Protein AF-A0A6A7N725-F1 (afdb_monomer_lite)

Radius of gyration: 24.2 Å; chains: 1; bounding box: 46×40×70 Å

InterPro domains:
  IPR001207 Transposase, mutator type [PF00872] (6-138)
  IPR001207 Transposase, mutator type [PTHR33217] (3-137)

Secondary structure (DSSP, 8-state):
-HHHHHHTS-TT---TT----EEEEEEEEEEETTEEEEEEEEEETTB----TTSPTT--B-HHHHHHHHHHHHTT--HHHHHHHHHHTTSS---HHHHHHHHHHHHHHHHHHHH----S--S-------------TTS--TT-

Sequence (143 aa):
MDVEVLCKAAYGERSEERTNSRNGYRDRAWEARAGTVDLKIPKLRSSSYFPRFLEPRRTAEKALTAVIQEAYIQGISTRSVDELVKAMGMSGASKNRISRLCEEIDLRVNEFLNRPLEGNWPYLWIAATYVKIRQTGGSCPWL

Organism: NCBI:txid2743357

Structure (mmCIF, N/CA/C/O backbone):
data_AF-A0A6A7N725-F1
#
_entry.id   AF-A0A6A7N725-F1
#
loop_
_atom_site.group_PDB
_atom_site.id
_atom_site.type_symbol
_atom_site.label_atom_id
_atom_site.label_alt_id
_atom_site.label_comp_id
_atom_site.label_asym_id
_atom_site.label_entity_id
_atom_site.label_seq_id
_atom_site.pdbx_PDB_ins_code
_atom_site.Cartn_x
_atom_site.Cartn_y
_atom_site.Cartn_z
_atom_site.occupancy
_atom_site.B_iso_or_equiv
_atom_site.auth_seq_id
_atom_site.auth_comp_id
_atom_site.auth_asym_id
_atom_site.auth_atom_id
_atom_site.pdbx_PDB_model_num
ATOM 1 N N . MET A 1 1 ? 11.257 6.507 -28.092 1.00 61.38 1 MET A N 1
ATOM 2 C CA . MET A 1 1 ? 10.959 7.808 -27.457 1.00 61.38 1 MET A CA 1
ATOM 3 C C . MET A 1 1 ? 11.962 8.134 -26.341 1.00 61.38 1 MET A C 1
ATOM 5 O O . MET A 1 1 ? 13.046 8.571 -26.694 1.00 61.38 1 MET A O 1
ATOM 9 N N . ASP A 1 2 ? 11.739 7.849 -25.048 1.00 76.06 2 ASP A N 1
ATOM 10 C CA . ASP A 1 2 ? 12.641 8.327 -23.961 1.00 76.06 2 ASP A CA 1
ATOM 11 C C . ASP A 1 2 ? 14.123 7.926 -24.102 1.00 76.06 2 ASP A C 1
ATOM 13 O O . ASP A 1 2 ? 15.030 8.737 -23.923 1.00 76.06 2 ASP A O 1
ATOM 17 N N . VAL A 1 3 ? 14.393 6.664 -24.439 1.00 79.69 3 VAL A N 1
ATOM 18 C CA . VAL A 1 3 ? 15.774 6.156 -24.538 1.00 79.69 3 VAL A CA 1
ATOM 19 C C . VAL A 1 3 ? 16.485 6.672 -25.794 1.00 79.69 3 VAL A C 1
ATOM 21 O O . VAL A 1 3 ? 17.708 6.731 -25.826 1.00 79.69 3 VAL A O 1
ATOM 24 N N . GLU A 1 4 ? 15.741 7.036 -26.839 1.00 82.38 4 GLU A N 1
ATOM 25 C CA . GLU A 1 4 ? 16.295 7.607 -28.083 1.00 82.38 4 GLU A CA 1
ATOM 26 C C . GLU A 1 4 ? 16.722 9.043 -27.851 1.00 82.38 4 GLU A C 1
ATOM 28 O O . GLU A 1 4 ? 17.835 9.399 -28.217 1.00 82.38 4 GLU A O 1
ATOM 33 N N . VAL A 1 5 ? 15.900 9.814 -27.134 1.00 82.44 5 VAL A N 1
ATOM 34 C CA . VAL A 1 5 ? 16.242 11.170 -26.689 1.00 82.44 5 VAL A CA 1
ATOM 35 C C . VAL A 1 5 ? 17.511 11.151 -25.831 1.00 82.44 5 VAL A C 1
ATOM 37 O O . VAL A 1 5 ? 18.415 11.951 -26.051 1.00 82.44 5 VAL A O 1
ATOM 40 N N . LEU A 1 6 ? 17.635 10.187 -24.910 1.00 81.06 6 LEU A N 1
ATOM 41 C CA . LEU A 1 6 ? 18.830 10.041 -24.066 1.00 81.06 6 LEU A CA 1
ATOM 42 C C . LEU A 1 6 ? 20.086 9.596 -24.830 1.00 81.06 6 LEU A C 1
ATOM 44 O O . LEU A 1 6 ? 21.195 9.904 -24.400 1.00 81.06 6 LEU A O 1
ATOM 48 N N . CYS A 1 7 ? 19.932 8.851 -25.928 1.00 80.00 7 CYS A N 1
ATOM 49 C CA . CYS A 1 7 ? 21.059 8.401 -26.753 1.00 80.00 7 CYS A CA 1
ATOM 50 C C . CYS A 1 7 ? 21.359 9.338 -27.933 1.00 80.00 7 CYS A C 1
ATOM 52 O O . CYS A 1 7 ? 22.380 9.135 -28.589 1.00 80.00 7 CYS A O 1
ATOM 54 N N . LYS A 1 8 ? 20.474 10.307 -28.217 1.00 82.81 8 LYS A N 1
ATOM 55 C CA . LYS A 1 8 ? 20.459 11.149 -29.429 1.00 82.81 8 LYS A CA 1
ATOM 56 C C . LYS A 1 8 ? 20.553 10.359 -30.742 1.00 82.81 8 LYS A C 1
ATOM 58 O O . LYS A 1 8 ? 21.085 10.832 -31.736 1.00 82.81 8 LYS A O 1
ATOM 63 N N . ALA A 1 9 ? 20.082 9.118 -30.722 1.00 82.94 9 ALA A N 1
ATOM 64 C CA . ALA A 1 9 ? 20.143 8.203 -31.853 1.00 82.94 9 ALA A CA 1
ATOM 65 C C . ALA A 1 9 ? 19.150 7.057 -31.647 1.00 82.94 9 ALA A C 1
ATOM 67 O O . ALA A 1 9 ? 18.919 6.615 -30.510 1.00 82.94 9 ALA A O 1
ATOM 68 N N . ALA A 1 10 ? 18.617 6.524 -32.745 1.00 80.69 10 ALA A N 1
ATOM 69 C CA . ALA A 1 10 ? 17.828 5.304 -32.727 1.00 80.69 10 ALA A CA 1
ATOM 70 C C . ALA A 1 10 ? 18.698 4.080 -32.385 1.00 80.69 10 ALA A C 1
ATOM 72 O O . ALA A 1 10 ? 19.932 4.138 -32.301 1.00 80.69 10 ALA A O 1
ATOM 73 N N . TYR A 1 11 ? 18.051 2.939 -32.140 1.00 78.94 11 TYR A 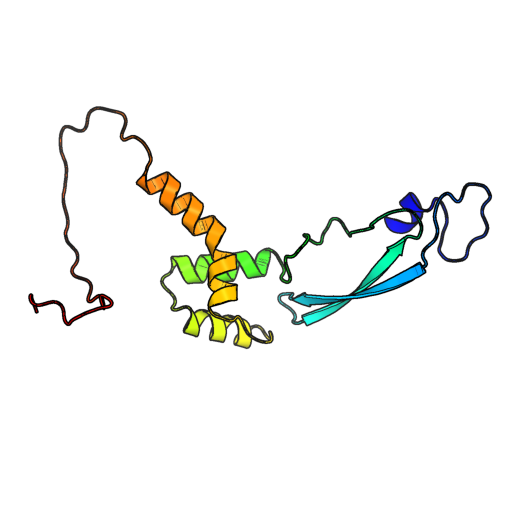N 1
ATOM 74 C CA . TYR A 1 11 ? 18.768 1.698 -31.850 1.00 78.94 11 TYR A CA 1
ATOM 75 C C . TYR A 1 11 ? 19.564 1.229 -33.075 1.00 78.94 11 TYR A C 1
ATOM 77 O O . TYR A 1 11 ? 19.001 1.056 -34.148 1.00 78.94 11 TYR A O 1
ATOM 85 N N . GLY A 1 12 ? 20.876 1.032 -32.919 1.00 77.00 12 GLY A N 1
ATOM 86 C CA . GLY A 1 12 ? 21.758 0.556 -33.995 1.00 77.00 12 GLY A CA 1
ATOM 87 C C . GLY A 1 12 ? 22.196 1.619 -35.013 1.00 77.00 12 GLY A C 1
ATOM 88 O O . GLY A 1 12 ? 23.166 1.396 -35.728 1.00 77.00 12 GLY A O 1
ATOM 89 N N . GLU A 1 13 ? 21.571 2.798 -35.026 1.00 82.12 13 GLU A N 1
ATOM 90 C CA . GLU A 1 13 ? 21.899 3.896 -35.949 1.00 82.12 13 GLU A CA 1
ATOM 91 C C . GLU A 1 13 ? 23.320 4.433 -35.722 1.00 82.12 13 GLU A C 1
ATOM 93 O O . GLU A 1 13 ? 23.752 4.546 -34.582 1.00 82.12 13 GLU A O 1
ATOM 98 N N . ARG A 1 14 ? 24.088 4.768 -36.758 1.00 74.50 14 ARG A N 1
ATOM 99 C CA . ARG A 1 14 ? 25.386 5.437 -36.577 1.00 74.50 14 ARG A CA 1
ATOM 100 C C . ARG A 1 14 ? 25.178 6.933 -36.774 1.00 74.50 14 ARG A C 1
ATOM 102 O O . ARG A 1 14 ? 24.884 7.355 -37.881 1.00 74.50 14 ARG A O 1
ATOM 109 N N . SER A 1 15 ? 25.314 7.697 -35.696 1.00 82.25 15 SER A N 1
ATOM 110 C CA . SER A 1 15 ? 25.217 9.157 -35.699 1.00 82.25 15 SER A CA 1
ATOM 111 C C . SER A 1 15 ? 26.418 9.731 -34.959 1.00 82.25 15 SER A C 1
ATOM 113 O O . SER A 1 15 ? 26.809 9.194 -33.919 1.00 82.25 15 SER A O 1
ATOM 115 N N . GLU A 1 16 ? 26.994 10.804 -35.494 1.00 79.69 16 GLU A N 1
ATOM 116 C CA . GLU A 1 16 ? 28.095 11.539 -34.861 1.00 79.69 16 GLU A CA 1
ATOM 117 C C . GLU A 1 16 ? 27.640 12.261 -33.583 1.00 79.69 16 GLU A C 1
ATOM 119 O O . GLU A 1 16 ? 28.429 12.457 -32.663 1.00 79.69 16 GLU A O 1
ATOM 124 N N . GLU A 1 17 ? 26.344 12.564 -33.464 1.00 81.06 17 GLU A N 1
ATOM 125 C CA . GLU A 1 17 ? 25.750 13.191 -32.277 1.00 81.06 17 GLU A CA 1
ATOM 126 C C . GLU A 1 17 ? 25.425 12.190 -31.155 1.00 81.06 17 GLU A C 1
ATOM 128 O O . GLU A 1 17 ? 24.963 12.582 -30.075 1.00 81.06 17 GLU A O 1
ATOM 133 N N . ARG A 1 18 ? 25.649 10.886 -31.385 1.00 81.62 18 ARG A N 1
ATOM 134 C CA . ARG A 1 18 ? 25.356 9.841 -30.402 1.00 81.62 18 ARG A CA 1
ATOM 135 C C . ARG A 1 18 ? 26.249 10.001 -29.175 1.00 81.62 18 ARG A C 1
ATOM 137 O O . ARG A 1 18 ? 27.448 9.743 -29.208 1.00 81.62 18 ARG A O 1
ATOM 144 N N . THR A 1 19 ? 25.620 10.270 -28.041 1.00 84.50 19 THR A N 1
ATOM 145 C CA . THR A 1 19 ? 26.294 10.397 -26.741 1.00 84.50 19 THR A CA 1
ATOM 146 C C . THR A 1 19 ? 26.257 9.120 -25.903 1.00 84.50 19 THR A C 1
ATOM 148 O O . THR A 1 19 ? 27.073 8.951 -24.998 1.00 84.50 19 THR A O 1
ATOM 151 N N . ASN A 1 20 ? 25.321 8.202 -26.166 1.00 82.44 20 ASN A N 1
ATOM 152 C CA . ASN A 1 20 ? 25.162 6.973 -25.384 1.00 82.44 20 ASN A CA 1
ATOM 153 C C . ASN A 1 20 ? 24.664 5.806 -26.252 1.00 82.44 20 ASN A C 1
ATOM 155 O O . ASN A 1 20 ? 24.167 5.992 -27.361 1.00 82.44 20 ASN A O 1
ATOM 159 N N . SER A 1 21 ? 24.806 4.578 -25.755 1.00 83.44 21 SER A N 1
ATOM 160 C CA . SER A 1 21 ? 24.386 3.358 -26.453 1.00 83.44 21 SER A CA 1
ATOM 161 C C . SER A 1 21 ? 23.633 2.410 -25.524 1.00 83.44 21 SER A C 1
ATOM 163 O O . SER A 1 21 ? 23.873 2.370 -24.315 1.00 83.44 21 SER A O 1
ATOM 165 N N . ARG A 1 22 ? 22.708 1.635 -26.101 1.00 85.31 22 ARG A N 1
ATOM 166 C CA . ARG A 1 22 ? 21.969 0.588 -25.387 1.00 85.31 22 ARG A CA 1
ATOM 167 C C . ARG A 1 22 ? 22.791 -0.698 -25.382 1.00 85.31 22 ARG A C 1
ATOM 169 O O . ARG A 1 22 ? 23.168 -1.173 -26.448 1.00 85.31 22 ARG A O 1
ATOM 176 N N . ASN A 1 23 ? 23.025 -1.273 -24.207 1.00 86.50 23 ASN A N 1
ATOM 177 C CA . ASN A 1 23 ? 23.783 -2.510 -24.027 1.00 86.50 23 ASN A CA 1
ATOM 178 C C . ASN A 1 23 ? 22.914 -3.597 -23.377 1.00 86.50 23 ASN A C 1
ATOM 180 O O . ASN A 1 23 ? 23.049 -3.921 -22.195 1.00 86.50 23 ASN A O 1
ATOM 184 N N . GLY A 1 24 ? 21.977 -4.126 -24.162 1.00 85.81 24 GLY A N 1
ATOM 185 C CA . GLY A 1 24 ? 21.051 -5.166 -23.728 1.00 85.81 24 GLY A CA 1
ATOM 186 C C . GLY A 1 24 ? 19.924 -4.660 -22.826 1.00 85.81 24 GLY A C 1
ATOM 187 O O . GLY A 1 24 ? 19.630 -3.463 -22.745 1.00 85.81 24 GLY A O 1
ATOM 188 N N . TYR A 1 25 ? 19.274 -5.609 -22.155 1.00 87.56 25 TYR A N 1
ATOM 189 C CA . TYR A 1 25 ? 18.089 -5.380 -21.335 1.00 87.56 25 TYR A CA 1
ATOM 190 C C . TYR A 1 25 ? 18.278 -5.976 -19.935 1.00 87.56 25 TYR A C 1
ATOM 192 O O . TYR A 1 25 ? 19.144 -6.826 -19.700 1.00 87.56 25 TYR A O 1
ATOM 200 N N . ARG A 1 26 ? 17.504 -5.475 -18.973 1.00 87.88 26 ARG A N 1
ATOM 201 C CA . ARG A 1 26 ? 17.242 -6.140 -17.694 1.00 87.88 26 ARG A CA 1
ATOM 202 C C . ARG A 1 26 ? 15.786 -6.576 -17.680 1.00 87.88 26 ARG A C 1
ATOM 204 O O . ARG A 1 26 ? 14.911 -5.763 -17.983 1.00 87.88 26 ARG A O 1
ATOM 211 N N . ASP A 1 27 ? 15.561 -7.823 -17.309 1.00 88.19 27 ASP A N 1
ATOM 212 C CA . ASP A 1 27 ? 14.219 -8.346 -17.115 1.00 88.19 27 ASP A CA 1
ATOM 213 C C . ASP A 1 27 ? 13.689 -7.905 -15.752 1.00 88.19 27 ASP A C 1
ATOM 215 O O . ASP A 1 27 ? 14.433 -7.781 -14.771 1.00 88.19 27 ASP A O 1
ATOM 219 N N . ARG A 1 28 ? 12.395 -7.610 -15.703 1.00 85.94 28 ARG A N 1
ATOM 220 C CA . ARG A 1 28 ? 11.692 -7.267 -14.473 1.00 85.94 28 ARG A CA 1
ATOM 221 C C . ARG A 1 28 ? 10.228 -7.655 -14.595 1.00 85.94 28 ARG A C 1
ATOM 223 O O . ARG A 1 28 ? 9.524 -7.094 -15.427 1.00 85.94 28 ARG A O 1
ATOM 230 N N . ALA A 1 29 ? 9.764 -8.512 -13.697 1.00 85.62 29 ALA A N 1
ATOM 231 C CA . ALA A 1 29 ? 8.340 -8.760 -13.527 1.00 85.62 29 ALA A CA 1
ATOM 232 C C . ALA A 1 29 ? 7.649 -7.510 -12.956 1.00 85.62 29 ALA A C 1
ATOM 234 O O . ALA A 1 29 ? 8.119 -6.907 -11.983 1.00 85.62 29 ALA A O 1
ATOM 235 N N . TRP A 1 30 ? 6.543 -7.115 -13.575 1.00 84.44 30 TRP A N 1
ATOM 236 C CA . TRP A 1 30 ? 5.691 -6.019 -13.145 1.00 84.44 30 TRP A CA 1
ATOM 237 C C . TRP A 1 30 ? 4.267 -6.507 -12.966 1.00 84.44 30 TRP A C 1
ATOM 239 O O . TRP A 1 30 ? 3.662 -7.076 -13.865 1.00 84.44 30 TRP A O 1
ATOM 249 N N . GLU A 1 31 ? 3.724 -6.273 -11.791 1.00 78.25 31 GLU A N 1
ATOM 250 C CA . GLU A 1 31 ? 2.389 -6.698 -11.436 1.00 78.25 31 GLU A CA 1
ATOM 251 C C . GLU A 1 31 ? 1.369 -5.610 -11.781 1.00 78.25 31 GLU A C 1
ATOM 253 O O . GLU A 1 31 ? 1.351 -4.532 -11.181 1.00 78.25 31 GLU A O 1
ATOM 258 N N . ALA A 1 32 ? 0.510 -5.900 -12.753 1.00 76.38 32 ALA A N 1
ATOM 259 C CA . ALA A 1 32 ? -0.602 -5.050 -13.147 1.00 76.38 32 ALA A CA 1
ATOM 260 C C . ALA A 1 32 ? -1.935 -5.733 -12.820 1.00 76.38 32 ALA A C 1
ATOM 262 O O . ALA A 1 32 ? -1.989 -6.933 -12.554 1.00 76.38 32 ALA A O 1
ATOM 263 N N . ARG A 1 33 ? -3.036 -4.980 -12.893 1.00 72.06 33 ARG A N 1
ATOM 264 C CA . ARG A 1 33 ? -4.392 -5.535 -12.709 1.00 72.06 33 ARG A CA 1
ATOM 265 C C . ARG A 1 33 ? -4.764 -6.635 -13.711 1.00 72.06 33 ARG A C 1
ATOM 267 O O . ARG A 1 33 ? -5.636 -7.438 -13.422 1.00 72.06 33 ARG A O 1
ATOM 274 N N . ALA A 1 34 ? -4.120 -6.661 -14.878 1.00 72.69 34 ALA A N 1
ATOM 275 C CA . ALA A 1 34 ? -4.313 -7.692 -15.900 1.00 72.69 34 ALA A CA 1
ATOM 276 C C . ALA A 1 34 ? -3.417 -8.934 -15.694 1.00 72.69 34 ALA A C 1
ATOM 278 O O . ALA A 1 34 ? -3.411 -9.823 -16.541 1.00 72.69 34 ALA A O 1
ATOM 279 N N . GLY A 1 35 ? -2.637 -8.979 -14.608 1.00 75.06 35 GLY A N 1
ATOM 280 C CA . GLY A 1 35 ? -1.671 -10.034 -14.315 1.00 75.06 35 GLY A CA 1
ATOM 281 C C . GLY A 1 35 ? -0.220 -9.545 -14.319 1.00 75.06 35 GLY A C 1
ATOM 282 O O . GLY A 1 35 ? 0.078 -8.348 -14.400 1.00 75.06 35 GLY A O 1
ATOM 283 N N . THR A 1 36 ? 0.709 -10.490 -14.193 1.00 82.38 36 THR A N 1
ATOM 284 C CA . THR A 1 36 ? 2.149 -10.213 -14.211 1.00 82.38 36 THR A CA 1
ATOM 285 C C . THR A 1 36 ? 2.649 -10.035 -15.644 1.00 82.38 36 THR A C 1
ATOM 287 O O . THR A 1 36 ? 2.435 -10.888 -16.499 1.00 82.38 36 THR A O 1
ATOM 290 N N . VAL A 1 37 ? 3.338 -8.924 -15.896 1.00 85.94 37 VAL A N 1
ATOM 291 C CA . VAL A 1 37 ? 3.940 -8.561 -17.180 1.00 85.94 37 VAL A CA 1
ATOM 292 C C . VAL A 1 37 ? 5.458 -8.578 -17.047 1.00 85.94 37 VAL A C 1
ATOM 294 O O . VAL A 1 37 ? 6.021 -7.868 -16.212 1.00 85.94 37 VAL A O 1
ATOM 297 N N . ASP A 1 38 ? 6.137 -9.331 -17.906 1.00 86.94 38 ASP A N 1
ATOM 298 C CA . ASP A 1 38 ? 7.597 -9.326 -17.975 1.00 86.94 38 ASP A CA 1
ATOM 299 C C . ASP A 1 38 ? 8.098 -8.133 -18.795 1.00 86.94 38 ASP A C 1
ATOM 301 O O . ASP A 1 38 ? 7.950 -8.059 -20.016 1.00 86.94 38 ASP A O 1
ATOM 305 N N . LEU A 1 39 ? 8.703 -7.162 -18.112 1.00 87.75 39 LEU A N 1
ATOM 306 C CA . LEU A 1 39 ? 9.246 -5.958 -18.724 1.00 87.75 39 LEU A CA 1
ATOM 307 C C . LEU A 1 39 ? 10.723 -6.134 -19.070 1.00 87.75 39 LEU A C 1
ATOM 309 O O . LEU A 1 39 ? 11.541 -6.483 -18.219 1.00 87.75 39 LEU A O 1
ATOM 313 N N . LYS A 1 40 ? 11.085 -5.755 -20.298 1.00 88.12 40 LYS A N 1
ATOM 314 C CA . LYS A 1 40 ? 12.478 -5.624 -20.742 1.00 88.12 40 LYS A CA 1
ATOM 315 C C . LYS A 1 40 ? 12.908 -4.167 -20.680 1.00 88.12 40 LYS A C 1
ATOM 317 O O . LYS A 1 40 ? 12.603 -3.379 -21.573 1.00 88.12 40 LYS A O 1
ATOM 322 N N . ILE A 1 41 ? 13.636 -3.789 -19.633 1.00 87.81 41 ILE A N 1
ATOM 323 C CA . ILE A 1 41 ? 14.107 -2.409 -19.467 1.00 87.81 41 ILE A CA 1
ATOM 324 C C . ILE A 1 41 ? 15.488 -2.258 -20.129 1.00 87.81 41 ILE A C 1
ATOM 326 O O . ILE A 1 41 ? 16.409 -2.987 -19.756 1.00 87.81 41 ILE A O 1
ATOM 330 N N . PRO A 1 42 ? 15.681 -1.319 -21.074 1.00 87.69 42 PRO A N 1
ATOM 331 C CA . PRO A 1 42 ? 16.977 -1.101 -21.716 1.00 87.69 42 PRO A CA 1
ATOM 332 C C . PRO A 1 42 ? 18.070 -0.706 -20.718 1.00 87.69 42 PRO A C 1
ATOM 334 O O . PRO A 1 42 ? 17.840 0.115 -19.827 1.00 87.69 42 PRO A O 1
ATOM 337 N N . LYS A 1 43 ? 19.274 -1.254 -20.894 1.00 87.50 43 LYS A N 1
ATOM 338 C CA . LYS A 1 43 ? 20.484 -0.831 -20.177 1.00 87.50 43 LYS A CA 1
ATOM 339 C C . LYS A 1 43 ? 21.234 0.194 -21.021 1.00 87.50 43 LYS A C 1
ATOM 341 O O . LYS A 1 43 ? 21.472 -0.048 -22.202 1.00 87.50 43 LYS A O 1
ATOM 346 N N . LEU A 1 44 ? 21.615 1.320 -20.425 1.00 87.81 44 LEU A N 1
ATOM 347 C CA . LEU A 1 44 ? 22.481 2.310 -21.067 1.00 87.81 44 LEU A CA 1
ATOM 348 C C . LEU A 1 44 ? 23.935 2.090 -20.649 1.00 87.81 44 LEU A C 1
ATOM 350 O O . LEU A 1 44 ? 24.201 1.657 -19.530 1.00 87.81 44 LEU A O 1
ATOM 354 N N . ARG A 1 45 ? 24.874 2.366 -21.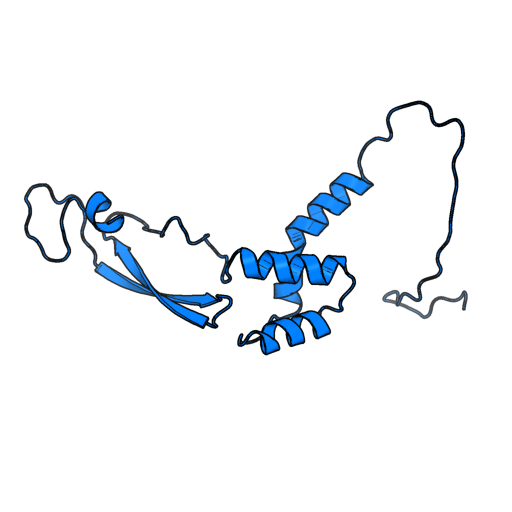560 1.00 82.75 45 ARG A N 1
ATOM 355 C CA . ARG A 1 45 ? 26.315 2.211 -21.312 1.00 82.75 45 ARG A CA 1
ATOM 356 C C . ARG A 1 45 ? 26.842 3.262 -20.337 1.00 82.75 45 ARG A C 1
ATOM 358 O O . ARG A 1 45 ? 27.660 2.942 -19.482 1.00 82.75 45 ARG A O 1
ATOM 365 N N . SER A 1 46 ? 26.340 4.487 -20.460 1.00 71.50 46 SER A N 1
ATOM 366 C CA . SER A 1 46 ? 26.822 5.660 -19.727 1.00 71.50 46 SER A CA 1
ATOM 367 C C . SER A 1 46 ? 25.699 6.321 -18.915 1.00 71.50 46 SER A C 1
ATOM 369 O O . SER A 1 46 ? 25.460 7.509 -19.083 1.00 71.50 46 SER A O 1
ATOM 371 N N . SER A 1 47 ? 24.920 5.551 -18.140 1.00 74.19 47 SER A N 1
ATOM 372 C CA . SER A 1 47 ? 23.979 6.022 -17.092 1.00 74.19 47 SER A CA 1
ATOM 373 C C . SER A 1 47 ? 23.044 4.895 -16.628 1.00 74.19 47 SER A C 1
ATOM 375 O O . SER A 1 47 ? 22.872 3.883 -17.309 1.00 74.19 47 SER A O 1
ATOM 377 N N . SER A 1 48 ? 22.381 5.075 -15.482 1.00 75.88 48 SER A N 1
ATOM 378 C CA . SER A 1 48 ? 21.262 4.224 -15.071 1.00 75.88 48 SER A CA 1
ATOM 379 C C . SER A 1 48 ? 19.945 4.759 -15.651 1.00 75.88 48 SER A C 1
ATOM 381 O O . SER A 1 48 ? 19.406 5.767 -15.206 1.00 75.88 48 SER A O 1
ATOM 383 N N . TYR A 1 49 ? 19.397 4.075 -16.661 1.00 82.69 49 TYR A N 1
ATOM 384 C CA . TYR A 1 49 ? 18.059 4.388 -17.173 1.00 82.69 49 TYR A CA 1
ATOM 385 C C . TYR A 1 49 ? 16.967 3.655 -16.390 1.00 82.69 49 TYR A C 1
ATOM 387 O O . TYR A 1 49 ? 17.001 2.430 -16.196 1.00 82.69 49 TYR A O 1
ATOM 395 N N . PHE A 1 50 ? 15.949 4.411 -15.985 1.00 82.50 50 PHE A N 1
ATOM 396 C CA . PHE A 1 50 ? 14.741 3.888 -15.372 1.00 82.50 50 PHE A CA 1
ATOM 397 C C . PHE A 1 50 ? 13.513 4.580 -15.984 1.00 82.50 50 PHE A C 1
ATOM 399 O O . PHE A 1 50 ? 13.460 5.811 -15.968 1.00 82.50 50 PHE A O 1
ATOM 406 N N . PRO A 1 51 ? 12.539 3.830 -16.532 1.00 83.69 51 PRO A N 1
ATOM 407 C CA . PRO A 1 51 ? 11.336 4.426 -17.104 1.00 83.69 51 PRO A CA 1
ATOM 408 C C . PRO A 1 51 ? 10.558 5.212 -16.046 1.00 83.69 51 PRO A C 1
ATOM 410 O O . PRO A 1 51 ? 10.319 4.688 -14.961 1.00 83.69 51 PRO A O 1
ATOM 413 N N . ARG A 1 52 ? 10.128 6.442 -16.363 1.00 82.00 52 ARG A N 1
ATOM 414 C CA . ARG A 1 52 ? 9.491 7.353 -15.386 1.00 82.00 52 ARG A CA 1
ATOM 415 C C . ARG A 1 52 ? 8.137 6.859 -14.868 1.00 82.00 52 ARG A C 1
ATOM 417 O O . ARG A 1 52 ? 7.740 7.231 -13.773 1.00 82.00 52 ARG A O 1
ATOM 424 N N . PHE A 1 53 ? 7.432 6.034 -15.644 1.00 79.50 53 PHE A N 1
ATOM 425 C CA . PHE A 1 53 ? 6.149 5.450 -15.236 1.00 79.50 53 PHE A CA 1
ATOM 426 C C . PHE A 1 53 ? 6.305 4.290 -14.242 1.00 79.50 53 PHE A C 1
ATOM 428 O O . PHE A 1 53 ? 5.338 3.903 -13.590 1.00 79.50 53 PHE A O 1
ATOM 435 N N . LEU A 1 54 ? 7.511 3.727 -14.125 1.00 81.94 54 LEU A N 1
ATOM 436 C CA . LEU A 1 54 ? 7.831 2.759 -13.090 1.00 81.94 54 LEU A CA 1
ATOM 437 C C . LEU A 1 54 ? 8.380 3.508 -11.881 1.00 81.94 54 LEU A C 1
ATOM 439 O O . LEU A 1 54 ? 9.136 4.467 -12.015 1.00 81.94 54 LEU A O 1
ATOM 443 N N . GLU A 1 55 ? 8.096 2.995 -10.691 1.00 76.62 55 GLU A N 1
ATOM 444 C CA . GLU A 1 55 ? 8.757 3.451 -9.472 1.00 76.62 55 GLU A CA 1
ATOM 445 C C . GLU A 1 55 ? 9.894 2.484 -9.097 1.00 76.62 55 GLU A C 1
ATOM 447 O O . GLU A 1 55 ? 9.751 1.254 -9.225 1.00 76.62 55 GLU A O 1
ATOM 452 N N . PRO A 1 56 ? 11.065 3.000 -8.674 1.00 70.00 56 PRO A N 1
ATOM 453 C CA . PRO A 1 56 ? 12.127 2.169 -8.126 1.00 70.00 56 PRO A CA 1
ATOM 454 C C . PRO A 1 56 ? 11.599 1.331 -6.957 1.00 70.00 56 PRO A C 1
ATOM 456 O O . PRO A 1 56 ? 10.899 1.841 -6.091 1.00 70.00 56 PRO A O 1
ATOM 459 N N . ARG A 1 57 ? 11.940 0.036 -6.926 1.00 69.06 57 ARG A N 1
ATOM 460 C CA . ARG A 1 57 ? 11.586 -0.938 -5.866 1.00 69.06 57 ARG A CA 1
ATOM 461 C C . ARG A 1 57 ? 10.103 -1.298 -5.699 1.00 69.06 57 ARG A C 1
ATOM 463 O O . ARG A 1 57 ? 9.825 -2.329 -5.093 1.00 69.06 57 ARG A O 1
ATOM 470 N N . ARG A 1 58 ? 9.152 -0.549 -6.259 1.00 72.06 58 ARG A N 1
ATOM 471 C CA . ARG A 1 58 ? 7.753 -1.008 -6.341 1.00 72.06 58 ARG A CA 1
ATOM 472 C C . ARG A 1 58 ? 7.634 -2.096 -7.396 1.00 72.06 58 ARG A C 1
ATOM 474 O O . ARG A 1 58 ? 8.299 -2.028 -8.419 1.00 72.06 58 ARG A O 1
ATOM 481 N N . THR A 1 59 ? 6.850 -3.130 -7.130 1.00 73.00 59 THR A N 1
ATOM 482 C CA . THR A 1 59 ? 6.686 -4.262 -8.066 1.00 73.00 59 THR A CA 1
ATOM 483 C C . THR A 1 59 ? 5.285 -4.292 -8.666 1.00 73.00 59 THR A C 1
ATOM 485 O O . THR A 1 59 ? 5.069 -5.001 -9.637 1.00 73.00 59 THR A O 1
ATOM 488 N N . ALA A 1 60 ? 4.370 -3.477 -8.134 1.00 75.44 60 ALA A N 1
ATOM 489 C CA . ALA A 1 60 ? 2.974 -3.423 -8.529 1.00 75.44 60 ALA A CA 1
ATOM 490 C C . ALA A 1 60 ? 2.533 -2.025 -8.975 1.00 75.44 60 ALA A C 1
ATOM 492 O O . ALA A 1 60 ? 3.063 -1.009 -8.514 1.00 75.44 60 ALA A O 1
ATOM 493 N N . GLU A 1 61 ? 1.513 -1.999 -9.830 1.00 80.00 61 GLU A N 1
ATOM 494 C CA . GLU A 1 61 ? 0.778 -0.805 -10.240 1.00 80.00 61 GLU A CA 1
ATOM 495 C C . GLU A 1 61 ? 0.242 -0.020 -9.027 1.00 80.00 61 GLU A C 1
ATOM 497 O O . GLU A 1 61 ? -0.205 -0.588 -8.025 1.00 80.00 61 GLU A O 1
ATOM 502 N N . LYS A 1 62 ? 0.234 1.317 -9.129 1.00 80.25 62 LYS A N 1
ATOM 503 C CA . LYS A 1 62 ? -0.321 2.199 -8.085 1.00 80.25 62 LYS A CA 1
ATOM 504 C C . LYS A 1 62 ? -1.786 1.892 -7.787 1.00 80.25 62 LYS A C 1
ATOM 506 O O . LYS A 1 62 ? -2.173 1.867 -6.626 1.00 80.25 62 LYS A O 1
ATOM 511 N N . ALA A 1 63 ? -2.573 1.612 -8.827 1.00 79.06 63 ALA A N 1
ATOM 512 C CA . ALA A 1 63 ? -3.981 1.257 -8.684 1.00 79.06 63 ALA A CA 1
ATOM 513 C C . ALA A 1 63 ? -4.169 -0.005 -7.829 1.00 79.06 63 ALA A C 1
ATOM 515 O O . ALA A 1 63 ? -5.054 -0.042 -6.983 1.00 79.06 63 ALA A O 1
ATOM 516 N N . LEU A 1 64 ? -3.301 -1.011 -7.986 1.00 78.00 64 LEU A N 1
ATOM 517 C CA . LEU A 1 64 ? -3.351 -2.213 -7.157 1.00 78.00 64 LEU A CA 1
ATOM 518 C C . LEU A 1 64 ? -3.018 -1.902 -5.695 1.00 78.00 64 LEU A C 1
ATOM 520 O O . LEU A 1 64 ? -3.696 -2.377 -4.788 1.00 78.00 64 LEU A O 1
ATOM 524 N N . THR A 1 65 ? -1.983 -1.090 -5.473 1.00 81.81 65 THR A N 1
ATOM 525 C CA . THR A 1 65 ? -1.606 -0.654 -4.122 1.00 81.81 65 THR A CA 1
ATOM 526 C C . THR A 1 65 ? -2.783 0.025 -3.423 1.00 81.81 65 THR A C 1
ATOM 528 O O . THR A 1 65 ? -3.071 -0.309 -2.280 1.00 81.81 65 THR A O 1
ATOM 531 N N . ALA A 1 66 ? -3.506 0.899 -4.129 1.00 84.56 66 ALA A N 1
ATOM 532 C CA . ALA A 1 66 ? -4.678 1.586 -3.595 1.00 84.56 66 ALA A CA 1
ATOM 533 C C . ALA A 1 66 ? -5.821 0.624 -3.222 1.00 84.56 66 ALA A C 1
ATOM 535 O O . ALA A 1 66 ? -6.432 0.786 -2.173 1.00 84.56 66 ALA A O 1
ATOM 536 N N . VAL A 1 67 ? -6.084 -0.414 -4.026 1.00 83.81 67 VAL A N 1
ATOM 537 C CA . VAL A 1 67 ? -7.109 -1.429 -3.706 1.00 83.81 67 VAL A CA 1
ATOM 538 C C . VAL A 1 67 ? -6.735 -2.225 -2.454 1.00 83.81 67 VAL A C 1
ATOM 540 O O . VAL A 1 67 ? -7.581 -2.470 -1.598 1.00 83.81 67 VAL A O 1
ATOM 543 N N . ILE A 1 68 ? -5.463 -2.610 -2.325 1.00 83.88 68 ILE A N 1
ATOM 544 C CA . ILE A 1 68 ? -4.952 -3.317 -1.141 1.00 83.88 68 ILE A CA 1
ATOM 545 C C . ILE A 1 68 ? -5.068 -2.433 0.108 1.00 83.88 68 ILE A C 1
ATOM 547 O O . ILE A 1 68 ? -5.483 -2.904 1.164 1.00 83.88 68 ILE A O 1
ATOM 551 N N . GLN A 1 69 ? -4.722 -1.154 -0.029 1.00 85.12 69 GLN A N 1
ATOM 552 C CA . GLN A 1 69 ? -4.832 -0.141 1.017 1.00 85.12 69 GLN A CA 1
ATOM 553 C C . GLN A 1 69 ? -6.285 0.073 1.465 1.00 85.12 69 GLN A C 1
ATOM 555 O O . GLN A 1 69 ? -6.559 0.055 2.662 1.00 85.12 69 GLN A O 1
ATOM 560 N N . GLU A 1 70 ? -7.224 0.197 0.527 1.00 85.75 70 GLU A N 1
ATOM 561 C CA . GLU A 1 70 ? -8.652 0.331 0.834 1.00 85.75 70 GLU A CA 1
ATOM 562 C C . GLU A 1 70 ? -9.184 -0.911 1.560 1.00 85.75 70 GLU A C 1
ATOM 564 O O . GLU A 1 70 ? -9.825 -0.800 2.601 1.00 85.75 70 GLU A O 1
ATOM 569 N N . ALA A 1 71 ? -8.848 -2.112 1.079 1.00 85.81 71 ALA A N 1
ATOM 570 C CA . ALA A 1 71 ? -9.225 -3.358 1.742 1.00 85.81 71 ALA A CA 1
ATOM 571 C C . ALA A 1 71 ? -8.720 -3.419 3.196 1.00 85.81 71 ALA A C 1
ATOM 573 O O . ALA A 1 71 ? -9.442 -3.859 4.092 1.00 85.81 71 ALA A O 1
ATOM 574 N N . TYR A 1 72 ? -7.498 -2.941 3.444 1.00 83.75 72 TYR A N 1
ATOM 575 C CA . TYR A 1 72 ? -6.930 -2.854 4.787 1.00 83.75 72 TYR A CA 1
ATOM 576 C C . TYR A 1 72 ? -7.701 -1.872 5.685 1.00 83.75 72 TYR A C 1
ATOM 578 O O . TYR A 1 72 ? -8.010 -2.211 6.827 1.00 83.75 72 TYR A O 1
ATOM 586 N N . ILE A 1 73 ? -8.079 -0.699 5.162 1.00 83.50 73 ILE A N 1
ATOM 587 C CA . ILE A 1 73 ? -8.894 0.302 5.878 1.00 83.50 73 ILE A CA 1
ATOM 588 C C . ILE A 1 73 ? -10.269 -0.266 6.255 1.00 83.50 73 ILE A C 1
ATOM 590 O O . ILE A 1 73 ? -10.741 -0.043 7.367 1.00 83.50 73 ILE A O 1
ATOM 594 N N . GLN A 1 74 ? -10.879 -1.062 5.373 1.00 84.12 74 GLN A N 1
ATOM 595 C CA . GLN A 1 74 ? -12.156 -1.744 5.625 1.00 84.12 74 GLN A CA 1
ATOM 596 C C . GLN A 1 74 ? -12.044 -2.901 6.644 1.00 84.12 74 GLN A C 1
ATOM 598 O O . GLN A 1 74 ? -13.023 -3.602 6.903 1.00 84.12 74 GLN A O 1
ATOM 603 N N . GLY A 1 75 ? -10.862 -3.139 7.226 1.00 82.44 75 GLY A N 1
ATOM 604 C CA . GLY A 1 75 ? -10.646 -4.180 8.232 1.00 82.44 75 GLY A CA 1
ATOM 605 C C . GLY A 1 75 ? -10.571 -5.595 7.654 1.00 82.44 75 GLY A C 1
ATOM 606 O O . GLY A 1 75 ? -10.701 -6.575 8.393 1.00 82.44 75 GLY A O 1
ATOM 607 N N . ILE A 1 76 ? -10.349 -5.731 6.343 1.00 85.06 76 ILE A N 1
ATOM 608 C CA . ILE A 1 76 ? -10.173 -7.036 5.708 1.00 85.06 76 ILE A CA 1
ATOM 609 C C . ILE A 1 76 ? -8.856 -7.640 6.203 1.00 85.06 76 ILE A C 1
ATOM 611 O O . ILE A 1 76 ? -7.793 -7.018 6.163 1.00 85.06 76 ILE A O 1
ATOM 615 N N . SER A 1 77 ? -8.912 -8.885 6.684 1.00 80.38 77 SER A N 1
ATOM 616 C CA . SER A 1 77 ? -7.722 -9.561 7.199 1.00 80.38 77 SER A CA 1
ATOM 617 C C . SER A 1 77 ? -6.635 -9.675 6.123 1.00 80.38 77 SER A C 1
ATOM 619 O O . SER A 1 77 ? -6.931 -9.916 4.954 1.00 80.38 77 SER A O 1
ATOM 621 N N . THR A 1 78 ? -5.356 -9.611 6.511 1.00 80.62 78 THR A N 1
ATOM 622 C CA . THR A 1 78 ? -4.227 -9.766 5.565 1.00 80.62 78 THR A CA 1
ATOM 623 C C . THR A 1 78 ? -4.267 -11.074 4.764 1.00 80.62 78 THR A C 1
ATOM 625 O O . THR A 1 78 ? -3.707 -11.139 3.676 1.00 80.62 78 THR A O 1
ATOM 628 N N . ARG A 1 79 ? -4.941 -12.117 5.270 1.00 79.62 79 ARG A N 1
ATOM 629 C CA . ARG A 1 79 ? -5.175 -13.370 4.531 1.00 79.62 79 ARG A CA 1
ATOM 630 C C . ARG A 1 79 ? -6.243 -13.205 3.450 1.00 79.62 79 ARG A C 1
ATOM 632 O O . ARG A 1 79 ? -6.039 -13.644 2.329 1.00 79.62 79 ARG A O 1
ATOM 639 N N . SER A 1 80 ? -7.346 -12.542 3.775 1.00 81.94 80 SER A N 1
ATOM 640 C CA . SER A 1 80 ? -8.429 -12.276 2.823 1.00 81.94 80 SER A CA 1
ATOM 641 C C . SER A 1 80 ? -7.998 -11.268 1.748 1.00 81.94 80 SER A C 1
ATOM 643 O O . SER A 1 80 ? -8.415 -11.368 0.599 1.00 81.94 80 SER A O 1
ATOM 645 N N . VAL A 1 81 ? -7.093 -10.341 2.084 1.00 83.75 81 VAL A N 1
ATOM 646 C CA . VAL A 1 81 ? -6.428 -9.475 1.097 1.00 83.75 81 VAL A CA 1
ATOM 647 C C . VAL A 1 81 ? -5.556 -10.294 0.136 1.00 83.75 81 VAL A C 1
ATOM 649 O O . VAL A 1 81 ? -5.585 -10.045 -1.065 1.00 83.75 81 VAL A O 1
ATOM 652 N N . ASP A 1 82 ? -4.806 -11.289 0.622 1.00 83.81 82 ASP A N 1
ATOM 653 C CA . ASP A 1 82 ? -4.034 -12.196 -0.246 1.00 83.81 82 ASP A CA 1
ATOM 654 C C . ASP A 1 82 ? -4.946 -12.987 -1.204 1.00 83.81 82 ASP A C 1
ATOM 656 O O . ASP A 1 82 ? -4.640 -13.110 -2.390 1.00 83.81 82 ASP A O 1
ATOM 660 N N . GLU A 1 83 ? -6.100 -13.463 -0.729 1.00 83.31 83 GLU A N 1
ATOM 661 C CA . GLU A 1 83 ? -7.111 -14.116 -1.575 1.00 83.31 83 GLU A CA 1
ATOM 662 C C . GLU A 1 83 ? -7.675 -13.174 -2.647 1.00 83.31 83 GLU A C 1
ATOM 664 O O . GLU A 1 83 ? -7.772 -13.573 -3.807 1.00 83.31 83 GLU A O 1
ATOM 669 N N . LEU A 1 84 ? -7.967 -11.914 -2.303 1.00 82.06 84 LEU A N 1
ATOM 670 C CA . LEU A 1 84 ? -8.372 -10.887 -3.272 1.00 82.06 84 LEU A CA 1
ATOM 671 C C . LEU A 1 84 ? -7.301 -10.662 -4.346 1.00 82.06 84 LEU A C 1
ATOM 673 O O . LEU A 1 84 ? -7.612 -10.605 -5.534 1.00 82.06 84 LEU A O 1
ATOM 677 N N . VAL A 1 85 ? -6.030 -10.568 -3.946 1.00 80.38 85 VAL A N 1
ATOM 678 C CA . VAL A 1 85 ? -4.907 -10.399 -4.881 1.00 80.38 85 VAL A CA 1
ATOM 679 C C . VAL A 1 85 ? -4.787 -11.604 -5.819 1.00 80.38 85 VAL A C 1
ATOM 681 O O . VAL A 1 85 ? -4.596 -11.426 -7.022 1.00 80.38 85 VAL A O 1
ATOM 684 N N . LYS A 1 86 ? -4.963 -12.826 -5.307 1.00 83.00 86 LYS A N 1
ATOM 685 C CA . LYS A 1 86 ? -4.993 -14.047 -6.129 1.00 83.00 86 LYS A CA 1
ATOM 686 C C . LYS A 1 86 ? -6.177 -14.067 -7.094 1.00 83.00 86 LYS A C 1
ATOM 688 O O . LYS A 1 86 ? -5.996 -14.402 -8.262 1.00 83.00 86 LYS A O 1
ATOM 693 N N . ALA A 1 87 ? -7.364 -13.666 -6.638 1.00 82.06 87 ALA A N 1
ATOM 694 C CA . ALA A 1 87 ? -8.569 -13.597 -7.465 1.00 82.06 87 ALA A CA 1
ATOM 695 C C . ALA A 1 87 ? -8.432 -12.600 -8.629 1.00 82.06 87 ALA A C 1
ATOM 697 O O . ALA A 1 87 ? -9.021 -12.806 -9.686 1.00 82.06 87 ALA A O 1
ATOM 698 N N . MET A 1 88 ? -7.601 -11.565 -8.476 1.00 77.44 88 MET A N 1
ATOM 699 C CA . MET A 1 88 ? -7.249 -10.622 -9.545 1.00 77.44 88 MET A CA 1
ATOM 700 C C . MET A 1 88 ? -6.196 -11.162 -10.538 1.00 77.44 88 MET A C 1
ATOM 702 O O . MET A 1 88 ? -5.694 -10.407 -11.366 1.00 77.44 88 MET A O 1
ATOM 706 N N . GLY A 1 89 ? -5.849 -12.454 -10.486 1.00 70.00 89 GLY A N 1
ATOM 707 C CA . GLY A 1 89 ? -4.944 -13.093 -11.451 1.00 70.00 89 GLY A CA 1
ATOM 708 C C . GLY A 1 89 ? -3.458 -12.911 -11.138 1.00 70.00 89 GLY A C 1
ATOM 709 O O . GLY A 1 89 ? -2.612 -12.997 -12.027 1.00 70.00 89 GLY A O 1
ATOM 710 N N . MET A 1 90 ? -3.128 -12.639 -9.878 1.00 73.75 90 MET A N 1
ATOM 711 C CA . MET A 1 90 ? -1.761 -12.382 -9.434 1.00 73.75 90 MET A CA 1
ATOM 712 C C . MET A 1 90 ? -1.232 -13.541 -8.590 1.00 73.75 90 MET A C 1
ATOM 714 O O . 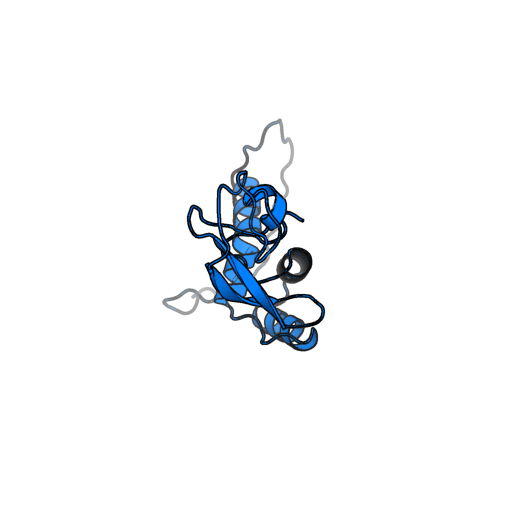MET A 1 90 ? -1.994 -14.317 -8.019 1.00 73.75 90 MET A O 1
ATOM 718 N N . SER A 1 91 ? 0.088 -13.628 -8.434 1.00 71.75 91 SER A N 1
ATOM 719 C CA . SER A 1 91 ? 0.759 -14.678 -7.648 1.00 71.75 91 SER A CA 1
ATOM 720 C C . SER A 1 91 ? 0.505 -14.609 -6.128 1.00 71.75 91 SER A C 1
ATOM 722 O O . SER A 1 91 ? 1.046 -15.420 -5.375 1.00 71.75 91 SER A O 1
ATOM 724 N N . GLY A 1 92 ? -0.346 -13.682 -5.674 1.00 70.69 92 GLY A N 1
ATOM 725 C CA . GLY A 1 92 ? -0.648 -13.412 -4.270 1.00 70.69 92 GLY A CA 1
ATOM 726 C C . GLY A 1 92 ? 0.239 -12.331 -3.649 1.00 70.69 92 GLY A C 1
ATOM 727 O O . GLY A 1 92 ? 1.202 -11.836 -4.239 1.00 70.69 92 GLY A O 1
ATOM 728 N N . ALA A 1 93 ? -0.096 -11.935 -2.426 1.00 74.38 93 ALA A N 1
ATOM 729 C CA . ALA A 1 93 ? 0.665 -10.987 -1.630 1.00 74.38 93 ALA A CA 1
ATOM 730 C C . ALA A 1 93 ? 0.933 -11.568 -0.239 1.00 74.38 93 ALA A C 1
ATOM 732 O O . ALA A 1 93 ? 0.031 -11.798 0.560 1.00 74.38 93 ALA A O 1
ATOM 733 N N . SER A 1 94 ? 2.211 -11.772 0.085 1.00 79.50 94 SER A N 1
ATOM 734 C CA . SER A 1 94 ? 2.589 -12.201 1.431 1.00 79.50 94 SER A CA 1
ATOM 735 C C . SER A 1 94 ? 2.207 -11.145 2.474 1.00 79.50 94 SER A C 1
ATOM 737 O O . SER A 1 94 ? 2.168 -9.950 2.181 1.00 79.50 94 SER A O 1
ATOM 739 N N . LYS A 1 95 ? 2.008 -11.562 3.730 1.00 79.69 95 LYS A N 1
ATOM 740 C CA . LYS A 1 95 ? 1.709 -10.639 4.841 1.00 79.69 95 LYS A CA 1
ATOM 741 C C . LYS A 1 95 ? 2.707 -9.481 4.939 1.00 79.69 95 LYS A C 1
ATOM 743 O O . LYS A 1 95 ? 2.296 -8.335 5.065 1.00 79.69 95 LYS A O 1
ATOM 748 N N . ASN A 1 96 ? 4.005 -9.769 4.809 1.00 81.12 96 ASN A N 1
ATOM 749 C CA . ASN A 1 96 ? 5.047 -8.737 4.821 1.00 81.12 96 ASN A CA 1
ATOM 750 C C . ASN A 1 96 ? 4.915 -7.769 3.641 1.00 81.12 96 ASN A C 1
ATOM 752 O O . ASN A 1 96 ? 5.207 -6.586 3.783 1.00 81.12 96 ASN A O 1
ATOM 756 N N . ARG A 1 97 ? 4.485 -8.253 2.472 1.00 79.81 97 ARG A N 1
ATOM 757 C CA . ARG A 1 97 ? 4.244 -7.404 1.304 1.00 79.81 97 ARG A CA 1
ATOM 758 C C . ARG A 1 97 ? 3.046 -6.486 1.528 1.00 79.81 97 ARG A C 1
ATOM 760 O O . ARG A 1 97 ? 3.161 -5.299 1.260 1.00 79.81 97 ARG A O 1
ATOM 767 N N . ILE A 1 98 ? 1.943 -7.021 2.050 1.00 81.00 98 ILE A N 1
ATOM 768 C CA . ILE A 1 98 ? 0.739 -6.244 2.379 1.00 81.00 98 ILE A CA 1
ATOM 769 C C . ILE A 1 98 ? 1.070 -5.175 3.425 1.00 81.00 98 ILE A C 1
ATOM 771 O O . ILE A 1 98 ? 0.735 -4.013 3.222 1.00 81.00 98 ILE A O 1
ATOM 775 N N . SER A 1 99 ? 1.808 -5.540 4.478 1.00 82.94 99 SER A N 1
ATOM 776 C CA . SER A 1 99 ? 2.270 -4.598 5.504 1.00 82.94 99 SER A CA 1
ATOM 777 C C . SER A 1 99 ? 3.075 -3.450 4.894 1.00 82.94 99 SER A C 1
ATOM 779 O O . SER A 1 99 ? 2.745 -2.297 5.127 1.00 82.94 99 SER A O 1
ATOM 781 N N . ARG A 1 100 ? 4.056 -3.744 4.027 1.00 83.12 100 ARG A N 1
ATOM 782 C CA . ARG A 1 100 ? 4.854 -2.711 3.339 1.00 83.12 100 ARG A CA 1
ATOM 783 C C . ARG A 1 100 ? 4.026 -1.783 2.456 1.00 83.12 100 ARG A C 1
ATOM 785 O O . ARG A 1 100 ? 4.350 -0.611 2.320 1.00 83.12 100 ARG A O 1
ATOM 792 N N . LEU A 1 101 ? 2.978 -2.301 1.815 1.00 81.50 101 LEU A N 1
ATOM 793 C CA . LEU A 1 101 ? 2.075 -1.481 1.000 1.00 81.50 101 LEU A CA 1
ATOM 794 C C . LEU A 1 101 ? 1.207 -0.554 1.862 1.00 81.50 101 LEU A C 1
ATOM 796 O O . LEU A 1 101 ? 0.796 0.503 1.385 1.00 81.50 101 LEU A O 1
ATOM 800 N N . CYS A 1 102 ? 0.957 -0.929 3.116 1.00 83.44 102 CYS A N 1
ATOM 801 C CA . CYS A 1 102 ? 0.154 -0.159 4.062 1.00 83.44 102 CYS A CA 1
ATOM 802 C C . CYS A 1 102 ? 0.989 0.750 4.983 1.00 83.44 102 CYS A C 1
ATOM 804 O O . CYS A 1 102 ? 0.399 1.574 5.668 1.00 83.44 102 CYS A O 1
ATOM 806 N N . GLU A 1 103 ? 2.329 0.691 4.945 1.00 85.25 103 GLU A N 1
ATOM 807 C CA . GLU A 1 103 ? 3.213 1.557 5.755 1.00 85.25 103 GLU A CA 1
ATOM 808 C C . GLU A 1 103 ? 2.887 3.054 5.595 1.00 85.25 103 GLU A C 1
ATOM 810 O O . GLU A 1 103 ? 2.940 3.814 6.557 1.00 85.25 103 GLU A O 1
ATOM 815 N N . GLU A 1 104 ? 2.496 3.493 4.392 1.00 82.81 104 GLU A N 1
ATOM 816 C CA . GLU A 1 104 ? 2.085 4.885 4.157 1.00 82.81 104 GLU A CA 1
ATOM 817 C C . GLU A 1 104 ? 0.816 5.264 4.943 1.00 82.81 104 GLU A C 1
ATOM 819 O O . GLU A 1 104 ? 0.694 6.391 5.421 1.00 82.81 104 GLU A O 1
ATOM 824 N N . ILE A 1 105 ? -0.121 4.324 5.103 1.00 84.81 105 ILE A N 1
ATOM 825 C CA . ILE A 1 105 ? -1.320 4.526 5.925 1.00 84.81 105 ILE A CA 1
ATOM 826 C C . ILE A 1 105 ? -0.917 4.617 7.392 1.00 84.81 105 ILE A C 1
ATOM 828 O O . ILE A 1 105 ? -1.374 5.525 8.081 1.00 84.81 105 ILE A O 1
ATOM 832 N N . ASP A 1 106 ? -0.043 3.721 7.855 1.00 85.69 106 ASP A N 1
ATOM 833 C CA . ASP A 1 106 ? 0.413 3.707 9.246 1.00 85.69 106 ASP A CA 1
ATOM 834 C C . ASP A 1 106 ? 1.063 5.043 9.636 1.00 85.69 106 ASP A C 1
ATOM 836 O O . ASP A 1 106 ? 0.842 5.541 10.740 1.00 85.69 106 ASP A O 1
ATOM 840 N N . LEU A 1 107 ? 1.810 5.673 8.723 1.00 89.19 107 LEU A N 1
ATOM 841 C CA . LEU A 1 107 ? 2.350 7.021 8.931 1.00 89.19 107 LEU A CA 1
ATOM 842 C C . LEU A 1 107 ? 1.235 8.055 9.139 1.00 89.19 107 LEU A C 1
ATOM 844 O O . LEU A 1 107 ? 1.256 8.776 10.135 1.00 89.19 107 LEU A O 1
ATOM 848 N N . ARG A 1 108 ? 0.225 8.085 8.262 1.00 87.94 108 ARG A N 1
ATOM 849 C CA . ARG A 1 108 ? -0.908 9.025 8.373 1.00 87.94 108 ARG A CA 1
ATOM 850 C C . ARG A 1 108 ? -1.739 8.794 9.636 1.00 87.94 108 ARG A C 1
ATOM 852 O O . ARG A 1 108 ? -2.198 9.750 10.256 1.00 87.94 108 ARG A O 1
ATOM 859 N N . VAL A 1 109 ? -1.929 7.535 10.034 1.00 89.44 109 VAL A N 1
ATOM 860 C CA . VAL A 1 109 ? -2.611 7.179 11.287 1.00 89.44 109 VAL A CA 1
ATOM 861 C C . VAL A 1 109 ? -1.811 7.688 12.484 1.00 89.44 109 VAL A C 1
ATOM 863 O O . VAL A 1 109 ? -2.386 8.298 13.383 1.00 89.44 109 VAL A O 1
ATOM 866 N N . ASN A 1 110 ? -0.489 7.507 12.488 1.00 91.94 110 ASN A N 1
ATOM 867 C CA . ASN A 1 110 ? 0.366 8.024 13.555 1.00 91.94 110 ASN A CA 1
ATOM 868 C C . ASN A 1 110 ? 0.362 9.556 13.618 1.00 91.94 110 ASN A C 1
ATOM 870 O O . ASN A 1 110 ? 0.290 10.113 14.711 1.00 91.94 110 ASN A O 1
ATOM 874 N N . GLU A 1 111 ? 0.401 10.248 12.481 1.00 93.12 111 GLU A N 1
ATOM 875 C CA . GLU A 1 111 ? 0.258 11.708 12.440 1.00 93.12 111 GLU A CA 1
ATOM 876 C C . GLU A 1 111 ? -1.089 12.154 13.020 1.00 93.12 111 GLU A C 1
ATOM 878 O O . GLU A 1 111 ? -1.142 13.079 13.827 1.00 93.12 111 GLU A O 1
ATOM 883 N N . PHE A 1 112 ? -2.177 11.459 12.676 1.00 91.00 112 PHE A N 1
ATOM 884 C CA . PHE A 1 112 ? -3.505 11.748 13.210 1.00 91.00 112 PHE A CA 1
ATOM 885 C C . PHE A 1 112 ? -3.590 11.541 14.728 1.00 91.00 112 PHE A C 1
ATOM 887 O O . PHE A 1 112 ? -4.187 12.362 15.419 1.00 91.00 112 PHE A O 1
ATOM 894 N N . LEU A 1 113 ? -2.996 10.464 15.249 1.00 92.94 113 LEU A N 1
ATOM 895 C CA . LEU A 1 113 ? -2.995 10.155 16.682 1.00 92.94 113 LEU A CA 1
ATOM 896 C C . LEU A 1 113 ? -2.146 11.138 17.498 1.00 92.94 113 LEU A C 1
ATOM 898 O O . LEU A 1 113 ? -2.495 11.431 18.638 1.00 92.94 113 LEU A O 1
ATOM 902 N N . ASN A 1 114 ? -1.055 11.651 16.923 1.00 94.69 114 ASN A N 1
ATOM 903 C CA . ASN A 1 114 ? -0.128 12.561 17.601 1.00 94.69 114 ASN A CA 1
ATOM 904 C C . ASN A 1 114 ? -0.418 14.047 17.343 1.00 94.69 114 ASN A C 1
ATOM 906 O O . ASN A 1 114 ? 0.329 14.907 17.814 1.00 94.69 114 ASN A O 1
ATOM 910 N N . ARG A 1 115 ? -1.470 14.378 16.585 1.00 95.69 115 ARG A N 1
ATOM 911 C CA . ARG A 1 115 ? -1.799 15.775 16.287 1.00 95.69 115 ARG A CA 1
ATOM 912 C C . ARG A 1 115 ? -2.181 16.532 17.570 1.00 95.69 115 ARG A C 1
ATOM 914 O O . ARG A 1 115 ? -2.933 15.991 18.388 1.00 95.69 115 ARG A O 1
ATOM 921 N N . PRO A 1 116 ? -1.730 17.786 17.746 1.00 93.25 116 PRO A N 1
ATOM 922 C CA . PRO A 1 116 ? -2.174 18.602 18.865 1.00 93.25 116 PRO A CA 1
ATOM 923 C C . PRO A 1 116 ? -3.684 18.856 18.767 1.00 93.25 116 PRO A C 1
ATOM 925 O O . PRO A 1 116 ? -4.223 19.123 17.691 1.00 93.25 116 PRO A O 1
ATOM 928 N N . LEU A 1 117 ? -4.375 18.763 19.902 1.00 90.94 117 LEU A N 1
ATOM 929 C CA . LEU A 1 117 ? -5.779 19.147 20.008 1.00 90.94 117 LEU A CA 1
ATOM 930 C C . LEU A 1 117 ? -5.846 20.644 20.312 1.00 90.94 117 LEU A C 1
ATOM 932 O O . LEU A 1 117 ? -5.719 21.062 21.459 1.00 90.94 117 LEU A O 1
ATOM 936 N N . GLU A 1 118 ? -6.009 21.452 19.273 1.00 91.25 118 GLU A N 1
ATOM 937 C CA . GLU A 1 118 ? -6.144 22.903 19.399 1.00 91.25 118 GLU A CA 1
ATOM 938 C C . GLU A 1 118 ? -7.608 23.300 19.660 1.00 91.25 118 GLU A C 1
ATOM 940 O O . GLU A 1 118 ? -8.535 22.667 19.153 1.00 91.25 118 GLU A O 1
ATOM 945 N N . GLY A 1 119 ? -7.824 24.359 20.446 1.00 89.81 119 GLY A N 1
ATOM 946 C CA . GLY A 1 119 ? -9.150 24.927 20.721 1.00 89.81 119 GLY A CA 1
ATOM 947 C C . GLY A 1 119 ? -9.729 24.610 22.106 1.00 89.81 119 GLY A C 1
ATOM 948 O O . GLY A 1 119 ? -9.161 23.855 22.892 1.00 89.81 119 GLY A O 1
ATOM 949 N N . ASN A 1 120 ? -10.878 25.227 22.406 1.00 91.56 120 ASN A N 1
ATOM 950 C CA . ASN A 1 120 ? -11.622 25.014 23.650 1.00 91.56 120 ASN A CA 1
ATOM 951 C C . ASN A 1 120 ? -12.700 23.944 23.451 1.00 91.56 120 ASN A C 1
ATOM 953 O O . ASN A 1 120 ? -13.632 24.134 22.670 1.00 91.56 120 ASN A O 1
ATOM 957 N N . TRP A 1 121 ? -12.599 22.855 24.212 1.00 92.75 121 TRP A N 1
ATOM 958 C CA . TRP A 1 121 ? -13.520 21.718 24.168 1.00 92.75 121 TRP A CA 1
ATOM 959 C C . TRP A 1 121 ? -14.331 21.661 25.474 1.00 92.75 121 TRP A C 1
ATOM 961 O O . TRP A 1 121 ? -13.873 21.063 26.445 1.00 92.75 121 TRP A O 1
ATOM 971 N N . PRO A 1 122 ? -15.515 22.301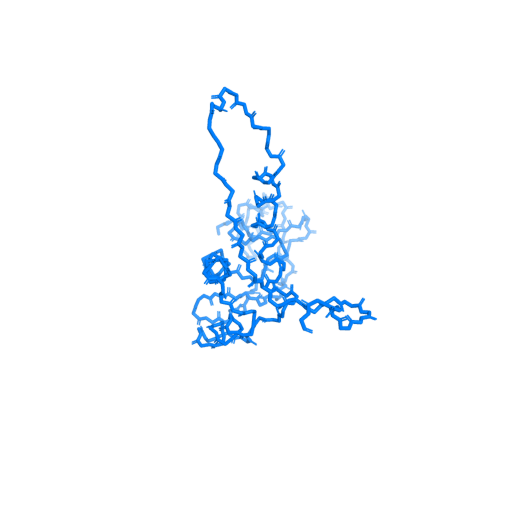 25.550 1.00 93.31 122 PRO A N 1
ATOM 972 C CA . PRO A 1 122 ? -16.293 22.372 26.793 1.00 93.31 122 PRO A CA 1
ATOM 973 C C . PRO A 1 122 ? -16.891 21.025 27.226 1.00 93.31 122 PRO A C 1
ATOM 975 O O . PRO A 1 122 ? -17.247 20.862 28.390 1.00 93.31 122 PRO A O 1
ATOM 978 N N . TYR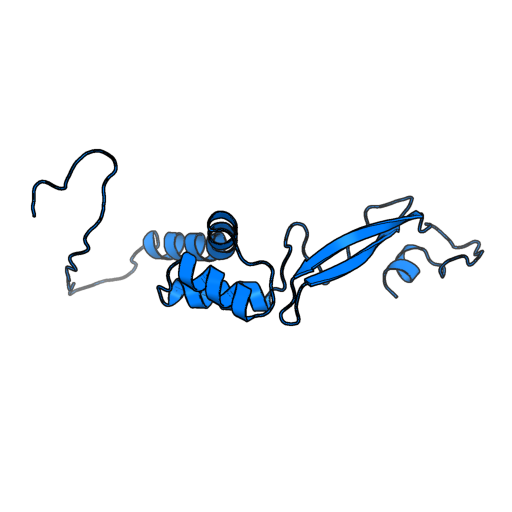 A 1 123 ? -16.993 20.059 26.308 1.00 93.38 123 TYR A N 1
ATOM 979 C CA . TYR A 1 123 ? -17.542 18.729 26.562 1.00 93.38 123 TYR A CA 1
ATOM 980 C C . TYR A 1 123 ? -16.689 17.656 25.880 1.00 93.38 123 TYR A C 1
ATOM 982 O O . TYR A 1 123 ? -16.218 17.850 24.759 1.00 93.38 123 TYR A O 1
ATOM 990 N N . LEU A 1 124 ? -16.527 16.515 26.553 1.00 93.00 124 LEU A N 1
ATOM 991 C CA . LEU A 1 124 ? -15.808 15.342 26.063 1.00 93.00 124 LEU A CA 1
ATOM 992 C C . LEU A 1 124 ? -16.686 14.103 26.251 1.00 93.00 124 LEU A C 1
ATOM 994 O O . LEU A 1 124 ? -17.189 13.859 27.347 1.00 93.00 124 LEU A O 1
ATOM 998 N N . TRP A 1 125 ? -16.823 13.299 25.199 1.00 93.75 125 TRP A N 1
ATOM 999 C CA . TRP A 1 125 ? -17.436 11.976 25.284 1.00 93.75 125 TRP A CA 1
ATOM 1000 C C . TRP A 1 125 ? -16.364 10.899 25.221 1.00 93.75 125 TRP A C 1
ATOM 1002 O O . TRP A 1 125 ? -15.476 10.938 24.372 1.00 93.75 125 TRP A O 1
ATOM 1012 N N . ILE A 1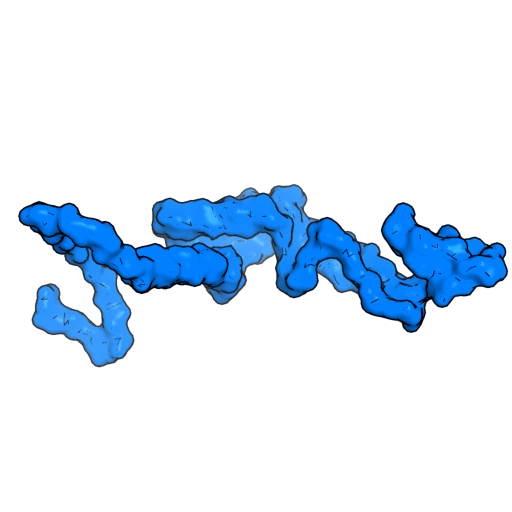 126 ? -16.479 9.922 26.115 1.00 93.88 126 ILE A N 1
ATOM 1013 C CA . ILE A 1 126 ? -15.599 8.759 26.173 1.00 93.88 126 ILE A CA 1
ATOM 1014 C C . ILE A 1 126 ? -16.449 7.529 25.874 1.00 93.88 126 ILE A C 1
ATOM 1016 O O . ILE A 1 126 ? -17.502 7.332 26.479 1.00 93.88 126 ILE A O 1
ATOM 1020 N N . ALA A 1 127 ? -15.979 6.699 24.950 1.00 94.44 127 ALA A N 1
ATOM 1021 C CA . ALA A 1 127 ? -16.563 5.403 24.645 1.00 94.44 127 ALA A CA 1
ATOM 1022 C C . ALA A 1 127 ? -15.494 4.320 24.809 1.00 94.44 127 ALA A C 1
ATOM 1024 O O . ALA A 1 127 ? -14.317 4.548 24.528 1.00 94.44 127 ALA A O 1
ATOM 1025 N N . ALA A 1 128 ? -15.908 3.136 25.251 1.00 93.44 128 ALA A N 1
ATOM 1026 C CA . ALA A 1 128 ? -15.041 1.974 25.379 1.00 93.44 128 ALA A CA 1
ATOM 1027 C C . ALA A 1 128 ? -15.552 0.851 24.473 1.00 93.44 128 ALA A C 1
ATOM 1029 O O . ALA A 1 128 ? -16.751 0.596 24.398 1.00 93.44 128 ALA A O 1
ATOM 1030 N N . THR A 1 129 ? -14.632 0.176 23.787 1.00 92.31 129 THR A N 1
ATOM 1031 C CA . THR A 1 129 ? -14.908 -1.033 23.003 1.00 92.31 129 THR A CA 1
ATOM 1032 C C . THR A 1 129 ? -13.966 -2.132 23.472 1.00 92.31 129 THR A C 1
ATOM 1034 O O . THR A 1 129 ? -12.753 -1.937 23.509 1.00 92.31 129 THR A O 1
ATOM 1037 N N . TYR A 1 130 ? -14.517 -3.289 23.835 1.00 90.06 130 TYR A N 1
ATOM 1038 C CA . TYR A 1 130 ? -13.729 -4.433 24.285 1.00 90.06 130 TYR A CA 1
ATOM 1039 C C . TYR A 1 130 ? -13.323 -5.289 23.089 1.00 90.06 130 TYR A C 1
ATOM 1041 O O . TYR A 1 130 ? -14.172 -5.826 22.380 1.00 90.06 130 TYR A O 1
ATOM 1049 N N . VAL A 1 131 ? -12.015 -5.437 22.878 1.00 88.06 131 VAL A N 1
ATOM 1050 C CA . VAL A 1 131 ? -11.457 -6.267 21.807 1.00 88.06 131 VAL A CA 1
ATOM 1051 C C . VAL A 1 131 ? -10.561 -7.334 22.420 1.00 88.06 131 VAL A C 1
ATOM 1053 O O . VAL A 1 131 ? -9.665 -7.038 23.209 1.00 88.06 131 VAL A O 1
ATOM 1056 N N . LYS A 1 132 ? -10.788 -8.597 22.050 1.00 85.81 132 LYS A N 1
ATOM 1057 C CA . LYS A 1 132 ? -9.971 -9.717 22.523 1.00 85.81 132 LYS A CA 1
ATOM 1058 C C . LYS A 1 132 ? -8.615 -9.704 21.817 1.00 85.81 132 LYS A C 1
ATOM 1060 O O . LYS A 1 132 ? -8.502 -10.129 20.670 1.00 85.81 132 LYS A O 1
ATOM 1065 N N . ILE A 1 133 ? -7.585 -9.243 22.518 1.00 84.31 133 ILE A N 1
ATOM 1066 C CA . ILE A 1 133 ? -6.200 -9.240 22.037 1.00 84.31 133 ILE A CA 1
ATOM 1067 C C . ILE A 1 133 ? -5.391 -10.359 22.695 1.00 84.31 133 ILE A C 1
ATOM 1069 O O . ILE A 1 133 ? -5.586 -10.696 23.862 1.00 84.31 133 ILE A O 1
ATOM 1073 N N . ARG A 1 134 ? -4.456 -10.944 21.943 1.00 80.06 134 ARG A N 1
ATOM 1074 C CA . ARG A 1 134 ? -3.464 -11.875 22.489 1.00 80.06 134 ARG A CA 1
ATOM 1075 C C . ARG A 1 134 ? -2.193 -11.089 22.797 1.00 80.06 134 ARG A C 1
ATOM 1077 O O . ARG A 1 134 ? -1.488 -10.708 21.870 1.00 80.06 134 ARG A O 1
ATOM 1084 N N . GLN A 1 135 ? -1.896 -10.861 24.074 1.00 76.56 135 GLN A N 1
ATOM 1085 C CA . GLN A 1 135 ? -0.583 -10.359 24.480 1.00 76.56 135 GLN A CA 1
ATOM 1086 C C . GLN A 1 135 ? 0.427 -11.510 24.503 1.00 76.56 135 GLN A C 1
ATOM 1088 O O . GLN A 1 135 ? 0.149 -12.612 24.984 1.00 76.56 135 GLN A O 1
ATOM 1093 N N . THR A 1 136 ? 1.604 -11.273 23.938 1.00 55.41 136 THR A N 1
ATOM 1094 C CA . THR A 1 136 ? 2.737 -12.198 23.962 1.00 55.41 136 THR A CA 1
ATOM 1095 C C . THR A 1 136 ? 3.230 -12.334 25.406 1.00 55.41 136 THR A C 1
ATOM 1097 O O . THR A 1 136 ? 3.937 -11.461 25.892 1.00 55.41 136 THR A O 1
ATOM 1100 N N . GLY A 1 137 ? 2.833 -13.404 26.109 1.00 61.62 137 GLY A N 1
ATOM 1101 C CA . GLY A 1 137 ? 3.388 -13.742 27.431 1.00 61.62 137 GLY A CA 1
ATOM 1102 C C . GLY A 1 137 ? 2.435 -14.364 28.456 1.00 61.62 137 GLY A C 1
ATOM 1103 O O . GLY A 1 137 ? 2.910 -14.959 29.414 1.00 61.62 137 GLY A O 1
ATOM 1104 N N . GLY A 1 138 ? 1.116 -14.305 28.272 1.00 53.50 138 GLY A N 1
ATOM 1105 C CA . GLY A 1 138 ? 0.174 -14.915 29.217 1.00 53.50 138 GLY A CA 1
ATOM 1106 C C . GLY A 1 138 ? -1.265 -14.535 28.906 1.00 53.50 138 GLY A C 1
ATOM 1107 O O . GLY A 1 138 ? -1.516 -13.479 28.326 1.00 53.50 138 GLY A O 1
ATOM 1108 N N . SER A 1 139 ? -2.214 -15.417 29.229 1.00 53.06 139 SER A N 1
ATOM 1109 C CA . SER A 1 139 ? -3.641 -15.110 29.105 1.00 53.06 139 SER A CA 1
ATOM 1110 C C . SER A 1 139 ? -3.970 -13.861 29.918 1.00 53.06 139 SER A C 1
ATOM 1112 O O . SER A 1 139 ? -3.559 -13.752 31.071 1.00 53.06 139 SER A O 1
ATOM 1114 N N . CYS A 1 140 ? -4.708 -12.931 29.314 1.00 51.56 140 CYS A N 1
ATOM 1115 C CA . CYS A 1 140 ? -5.205 -11.741 29.994 1.00 51.56 140 CYS A CA 1
ATOM 1116 C C . CYS A 1 140 ? -6.013 -12.184 31.235 1.00 51.56 140 CYS A C 1
ATOM 1118 O O . CYS A 1 140 ? -6.982 -12.917 31.052 1.00 51.56 140 CYS A O 1
ATOM 1120 N N . PRO A 1 141 ? -5.634 -11.802 32.469 1.00 51.34 141 PRO A N 1
ATOM 1121 C CA . PRO A 1 141 ? -6.242 -12.334 33.694 1.00 51.34 141 PRO A CA 1
ATOM 1122 C C . PRO A 1 141 ? -7.607 -11.709 34.033 1.00 51.34 141 PRO A C 1
ATOM 1124 O O . PRO A 1 141 ? -8.113 -11.904 35.131 1.00 51.34 141 PRO A O 1
ATOM 1127 N N . TRP A 1 142 ? -8.199 -10.950 33.108 1.00 54.34 142 TRP A N 1
ATOM 1128 C CA . TRP A 1 142 ? -9.445 -10.206 33.320 1.00 54.34 142 TRP A CA 1
ATOM 1129 C C . TRP A 1 142 ? -10.558 -10.594 32.331 1.00 54.34 142 TRP A C 1
ATOM 1131 O O . TRP A 1 142 ? -11.429 -9.780 32.028 1.00 54.34 142 TRP A O 1
ATOM 1141 N N . LEU A 1 143 ? -10.525 -11.836 31.833 1.00 46.78 143 LEU A N 1
ATOM 1142 C CA . LEU A 1 143 ? -11.665 -12.541 31.233 1.00 46.78 143 LEU A CA 1
ATOM 1143 C C . LEU A 1 143 ? -11.796 -13.929 31.856 1.00 46.78 143 LEU A C 1
ATOM 1145 O O . LEU A 1 143 ? -10.741 -14.585 32.013 1.00 46.78 143 LEU A O 1
#

Foldseek 3Di:
DVVCVVQVHDAPDDDPPGPKHWDFWDWAWAQELQEIDIDTHTDIPPDDDDDPCDDPPDRYDPVLLVVLQVCVVVVNDQVVSQVVCVVSHYPGADSVRSCVSNVVVVVVVVCVVPPDDDDDDPDDDDDDDDDDDDDPPDHDPPD

pLDDT: mean 81.37, std 9.17, range [46.78, 95.69]